Protein AF-A0A1S1LCX3-F1 (afdb_monomer_lite)

Organism: Mycobacteroides chelonae (NCBI:txid1774)

Foldseek 3Di:
DDDPDPDPPVPPQLVVQAAQFKKFFCDQDPFDHGGDIFGFHHWDWDDPDPDIFIWTFGAHLVGDTTIHTSVRMGTDPDDGDDDPPDD

pLDDT: mean 76.18, std 21.48, range [33.0, 95.88]

Secondary structure (DSSP, 8-state):
------------GGGG--TT-EEEE-S--SSS-TT-EEEEEEEEEEEETTEEEEEEEEE-TTS-EEEEEGGGEEE--S-S-------

Structure (mmCIF, N/CA/C/O backbone):
data_AF-A0A1S1LCX3-F1
#
_entry.id   AF-A0A1S1LCX3-F1
#
loop_
_atom_site.group_PDB
_atom_site.id
_atom_site.type_symbol
_atom_site.label_atom_id
_atom_site.label_alt_id
_atom_site.label_comp_id
_atom_site.label_asym_id
_atom_site.label_entity_id
_atom_site.label_seq_id
_atom_site.pdbx_PDB_ins_code
_atom_site.Cartn_x
_atom_site.Cartn_y
_atom_site.Cartn_z
_atom_site.occupancy
_atom_site.B_iso_or_equiv
_atom_site.auth_seq_id
_atom_site.auth_comp_id
_atom_site.auth_asym_id
_atom_site.auth_atom_id
_atom_site.pdbx_PDB_model_num
ATOM 1 N N . MET A 1 1 ? -25.447 -18.650 -35.513 1.00 38.16 1 MET A N 1
ATO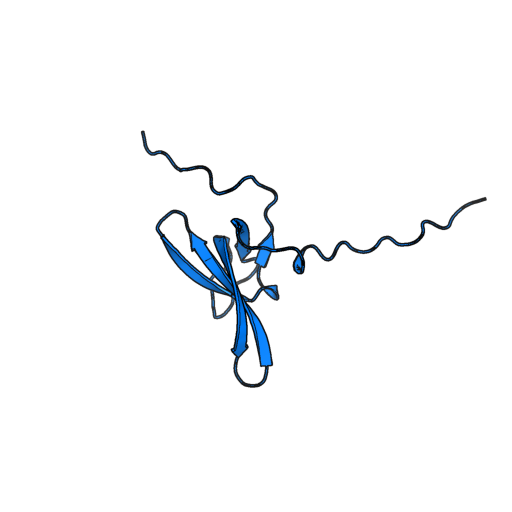M 2 C CA . MET A 1 1 ? -24.005 -18.951 -35.557 1.00 38.16 1 MET A CA 1
ATOM 3 C C . MET A 1 1 ? -23.320 -18.037 -34.552 1.00 38.16 1 MET A C 1
ATOM 5 O O . MET A 1 1 ? -23.378 -16.828 -34.719 1.00 38.16 1 MET A O 1
ATOM 9 N N . SER A 1 2 ? -22.811 -18.634 -33.472 1.00 39.56 2 SER A N 1
ATOM 10 C CA . SER A 1 2 ? -21.739 -18.164 -32.573 1.00 39.56 2 SER A CA 1
ATOM 11 C C . SER A 1 2 ? -20.609 -17.449 -33.325 1.00 39.56 2 SER A C 1
ATOM 13 O O . SER A 1 2 ? -20.407 -17.745 -34.496 1.00 39.56 2 SER A O 1
ATOM 15 N N . SER A 1 3 ? -19.761 -16.586 -32.775 1.00 45.22 3 SER A N 1
ATOM 16 C CA . SER A 1 3 ? -19.559 -15.950 -31.468 1.00 45.22 3 SER A CA 1
ATOM 17 C C . SER A 1 3 ? -18.529 -14.847 -31.739 1.00 45.22 3 SER A C 1
ATOM 19 O O . SER A 1 3 ? -17.698 -14.997 -32.634 1.00 45.22 3 SER A O 1
ATOM 21 N N . GLY A 1 4 ? -18.534 -13.765 -30.970 1.00 39.00 4 GLY A N 1
ATOM 22 C CA . GLY A 1 4 ? -17.502 -12.740 -31.097 1.00 39.00 4 GLY A CA 1
ATOM 23 C C . GLY A 1 4 ? -17.698 -11.635 -30.082 1.00 39.00 4 GLY A C 1
ATOM 24 O O . GLY A 1 4 ? -17.911 -10.496 -30.470 1.00 39.00 4 GLY A O 1
ATOM 25 N N . ASP A 1 5 ? -17.701 -12.002 -28.801 1.00 46.06 5 ASP A N 1
ATOM 26 C CA . ASP A 1 5 ? -17.679 -11.072 -27.674 1.00 46.06 5 ASP A CA 1
ATOM 27 C C . ASP A 1 5 ? -16.399 -10.213 -27.789 1.00 46.06 5 ASP A C 1
ATOM 29 O O . ASP A 1 5 ? -15.291 -10.758 -27.691 1.00 46.06 5 ASP A O 1
ATOM 33 N N . PRO A 1 6 ? -16.487 -8.906 -28.108 1.00 45.47 6 PRO A N 1
ATOM 34 C CA . PRO A 1 6 ? -15.310 -8.085 -28.333 1.00 45.47 6 PRO A CA 1
ATOM 35 C C . PRO A 1 6 ? -14.712 -7.694 -26.985 1.00 45.47 6 PRO A C 1
ATOM 37 O O . PRO A 1 6 ? -14.995 -6.638 -26.426 1.00 45.47 6 PRO A O 1
ATOM 40 N N . GLY A 1 7 ? -13.829 -8.555 -26.498 1.00 39.00 7 GLY A N 1
ATOM 41 C CA . GLY A 1 7 ? -12.926 -8.230 -25.415 1.00 39.00 7 GLY A CA 1
ATOM 42 C C . GLY A 1 7 ? -13.591 -8.337 -24.055 1.00 39.00 7 GLY A C 1
ATOM 43 O O . GLY A 1 7 ? -14.012 -7.343 -23.463 1.00 39.00 7 GLY A O 1
ATOM 44 N N . ASN A 1 8 ? -13.469 -9.531 -23.486 1.00 40.91 8 ASN A N 1
ATOM 45 C CA . ASN A 1 8 ? -13.035 -9.682 -22.106 1.00 40.91 8 ASN A CA 1
ATOM 46 C C . ASN A 1 8 ? -11.750 -8.846 -21.907 1.00 40.91 8 ASN A C 1
ATOM 48 O O . ASN A 1 8 ? -10.639 -9.369 -21.922 1.00 40.91 8 ASN A O 1
ATOM 52 N N . ARG A 1 9 ? -11.890 -7.515 -21.822 1.00 38.28 9 ARG A N 1
ATOM 53 C CA . ARG A 1 9 ? -10.909 -6.641 -21.194 1.00 38.28 9 ARG A CA 1
ATOM 54 C C . ARG A 1 9 ? -10.858 -7.170 -19.779 1.00 38.28 9 ARG A C 1
ATOM 56 O O . ARG A 1 9 ? -11.768 -6.879 -19.006 1.00 38.28 9 ARG A O 1
ATOM 63 N N . GLU A 1 10 ? -9.861 -7.996 -19.478 1.00 39.59 10 GLU A N 1
ATOM 64 C CA . GLU A 1 10 ? -9.437 -8.205 -18.103 1.00 39.59 10 GLU A CA 1
ATOM 65 C C . GLU A 1 10 ? -9.416 -6.819 -17.472 1.00 39.59 10 GLU A C 1
ATOM 67 O O . GLU A 1 10 ? -8.655 -5.934 -17.872 1.00 39.59 10 GLU A O 1
ATOM 72 N N . ILE A 1 11 ? -10.388 -6.570 -16.601 1.00 39.53 11 ILE A N 1
ATOM 73 C CA . ILE A 1 11 ? -10.397 -5.362 -15.809 1.00 39.53 11 ILE A CA 1
ATOM 74 C C . ILE A 1 11 ? -9.167 -5.552 -14.936 1.00 39.53 11 ILE A C 1
ATOM 76 O O . ILE A 1 11 ? -9.181 -6.374 -14.025 1.00 39.53 11 ILE A O 1
ATOM 80 N N . ASP A 1 12 ? -8.080 -4.869 -15.282 1.00 46.56 12 ASP A N 1
ATOM 81 C CA . ASP A 1 12 ? -6.874 -4.830 -14.471 1.00 46.56 12 ASP A CA 1
ATOM 82 C C . ASP A 1 12 ? -7.229 -4.054 -13.197 1.00 46.56 12 ASP A C 1
ATOM 84 O O . ASP A 1 12 ? -7.084 -2.833 -13.091 1.00 46.56 12 ASP A O 1
ATOM 88 N N . TRP A 1 13 ? -7.856 -4.764 -12.258 1.00 47.59 13 TRP A N 1
ATOM 89 C CA . TRP A 1 13 ? -8.313 -4.219 -10.986 1.00 47.59 13 TRP A CA 1
ATOM 90 C C . TRP A 1 13 ? -7.127 -3.683 -10.172 1.00 47.59 13 TRP A C 1
ATOM 92 O O . TRP A 1 13 ? -7.311 -2.747 -9.393 1.00 47.59 13 TRP A O 1
ATOM 102 N N . GLY A 1 14 ? -5.914 -4.203 -10.408 1.00 53.34 14 GLY A N 1
ATOM 103 C CA . GLY A 1 14 ? -4.672 -3.740 -9.788 1.00 53.34 14 GLY A CA 1
ATOM 104 C C . GLY A 1 14 ? -4.355 -2.277 -10.102 1.00 53.34 14 GLY A C 1
ATOM 105 O O . GLY A 1 14 ? -3.919 -1.535 -9.225 1.00 53.34 14 GLY A O 1
ATOM 106 N N . ASN A 1 15 ? -4.654 -1.796 -11.312 1.00 57.56 15 ASN A N 1
ATOM 107 C CA . ASN A 1 15 ? -4.378 -0.405 -11.683 1.00 57.56 15 ASN A CA 1
ATOM 108 C C . ASN A 1 15 ? -5.460 0.606 -11.234 1.00 57.56 15 ASN A C 1
ATOM 110 O O . ASN A 1 15 ? -5.306 1.810 -11.459 1.00 57.56 15 ASN A O 1
ATOM 114 N N . ARG A 1 16 ? -6.543 0.142 -10.590 1.00 74.19 16 ARG A N 1
ATOM 115 C CA . ARG A 1 16 ? -7.708 0.949 -10.164 1.00 74.19 16 ARG A CA 1
ATOM 116 C C . ARG A 1 16 ? -7.786 1.198 -8.650 1.00 74.19 16 ARG A C 1
ATOM 118 O O . ARG A 1 16 ? -8.872 1.420 -8.113 1.00 74.19 16 ARG A O 1
ATOM 125 N N . ILE A 1 17 ? -6.639 1.153 -7.978 1.00 84.81 17 ILE A N 1
ATOM 126 C CA . ILE A 1 17 ? -6.491 1.544 -6.575 1.00 84.81 17 ILE A CA 1
ATOM 127 C C . ILE A 1 17 ? -6.181 3.046 -6.504 1.00 84.81 17 ILE A C 1
ATOM 129 O O . ILE A 1 17 ? -5.183 3.513 -7.068 1.00 84.81 17 ILE A O 1
ATOM 133 N N . TYR A 1 18 ? -7.038 3.787 -5.807 1.00 84.94 18 TYR A N 1
ATOM 134 C CA . TYR A 1 18 ? -6.943 5.231 -5.595 1.00 84.94 18 TYR A CA 1
ATOM 135 C C . TYR A 1 18 ? -6.870 5.580 -4.108 1.00 84.94 18 TYR A C 1
ATOM 137 O O . TYR A 1 18 ? -7.100 4.745 -3.239 1.00 84.94 18 TYR A O 1
ATOM 145 N N . GLU A 1 19 ? -6.551 6.840 -3.823 1.00 88.62 19 GLU A N 1
ATOM 146 C CA . GLU A 1 19 ? -6.691 7.404 -2.481 1.00 88.62 19 GLU A CA 1
ATOM 147 C C . GLU A 1 19 ? -8.115 7.187 -1.944 1.00 88.62 19 GLU A C 1
ATOM 149 O O . GLU A 1 19 ? -9.096 7.314 -2.678 1.00 88.62 19 GLU A O 1
ATOM 154 N N . GLY A 1 20 ? -8.219 6.809 -0.671 1.00 89.00 20 GLY A N 1
ATOM 155 C CA . GLY A 1 20 ? -9.474 6.459 -0.011 1.00 89.00 20 GLY A CA 1
ATOM 156 C C . GLY A 1 20 ? -9.892 4.992 -0.159 1.00 89.00 20 GLY A C 1
ATOM 157 O O . GLY A 1 20 ? -10.721 4.526 0.628 1.00 89.00 20 GLY A O 1
ATOM 158 N N . ASP A 1 21 ? -9.303 4.232 -1.090 1.00 89.19 21 ASP A N 1
ATOM 159 C CA . ASP A 1 21 ? -9.605 2.806 -1.233 1.00 89.19 21 ASP A CA 1
ATOM 160 C C . ASP A 1 21 ? -9.038 1.987 -0.073 1.00 89.19 21 ASP A C 1
ATOM 162 O O . ASP A 1 21 ? -7.934 2.239 0.407 1.00 89.19 21 ASP A O 1
ATOM 166 N N . THR A 1 22 ? -9.776 0.953 0.334 1.00 91.00 22 THR A N 1
ATOM 167 C CA . THR A 1 22 ? -9.273 -0.050 1.277 1.00 91.00 22 THR A CA 1
ATOM 168 C C . THR A 1 22 ? -8.587 -1.183 0.519 1.00 91.00 22 THR A C 1
ATOM 170 O O . THR A 1 22 ? -9.163 -1.789 -0.391 1.00 91.00 22 THR A O 1
ATOM 173 N N . VAL A 1 23 ? -7.357 -1.486 0.919 1.00 90.88 23 VAL A N 1
ATOM 174 C CA . VAL A 1 23 ? -6.508 -2.516 0.317 1.00 90.88 23 VAL A CA 1
ATOM 175 C C . VAL A 1 23 ? -5.986 -3.477 1.376 1.00 90.88 23 VAL A C 1
ATOM 177 O O . VAL A 1 23 ? -5.901 -3.134 2.555 1.00 90.88 23 VAL A O 1
ATOM 180 N N . GLU A 1 24 ? -5.624 -4.678 0.944 1.00 93.12 24 GLU A N 1
ATOM 181 C CA . GLU A 1 24 ? -4.965 -5.692 1.765 1.00 93.12 24 GLU A CA 1
ATOM 182 C C . GLU A 1 24 ? -3.751 -6.241 1.018 1.00 93.12 24 GLU A C 1
ATOM 184 O O . GLU A 1 24 ? -3.797 -6.405 -0.201 1.00 93.12 24 GLU A O 1
ATOM 189 N N . VAL A 1 25 ? -2.673 -6.510 1.748 1.00 91.88 25 VAL A N 1
ATOM 190 C CA . VAL A 1 25 ? -1.454 -7.122 1.212 1.00 91.88 25 VAL A CA 1
ATOM 191 C C . VAL A 1 25 ? -1.673 -8.622 0.997 1.00 91.88 25 VAL A C 1
ATOM 193 O O . VAL A 1 25 ? -1.945 -9.356 1.950 1.00 91.88 25 VAL A O 1
ATOM 196 N N . ASP A 1 26 ? -1.513 -9.093 -0.241 1.00 89.69 26 ASP A N 1
ATOM 197 C CA . ASP A 1 26 ? -1.832 -10.476 -0.633 1.00 89.69 26 ASP A CA 1
ATOM 198 C C . ASP A 1 26 ? -0.749 -11.494 -0.236 1.00 89.69 26 ASP A C 1
ATOM 200 O O . ASP A 1 26 ? -1.035 -12.680 -0.024 1.00 89.69 26 ASP A O 1
ATOM 204 N N . TYR A 1 27 ? 0.503 -11.044 -0.126 1.00 87.94 27 TYR A N 1
ATOM 205 C CA . TYR A 1 27 ? 1.660 -11.877 0.199 1.00 87.94 27 TYR A CA 1
ATOM 206 C C . TYR A 1 27 ? 2.733 -11.104 0.971 1.00 87.94 27 TYR A C 1
ATOM 208 O O . TYR A 1 27 ? 2.905 -9.894 0.798 1.00 87.94 27 TYR A O 1
ATOM 216 N N . ASP A 1 28 ? 3.481 -11.826 1.807 1.00 91.00 28 ASP A N 1
ATOM 217 C CA . ASP A 1 28 ? 4.576 -11.258 2.584 1.00 91.00 28 ASP A CA 1
ATOM 218 C C . ASP A 1 28 ? 5.641 -10.677 1.666 1.00 91.00 28 ASP A C 1
ATOM 220 O O . ASP A 1 28 ? 6.113 -11.313 0.720 1.00 91.00 28 ASP A O 1
ATOM 224 N N . ASN A 1 29 ? 6.021 -9.441 1.952 1.00 86.75 29 ASN A N 1
ATOM 225 C CA . ASN A 1 29 ? 7.042 -8.734 1.209 1.00 86.75 29 ASN A CA 1
ATOM 226 C C . ASN A 1 29 ? 7.860 -7.849 2.166 1.00 86.75 29 ASN A C 1
ATOM 228 O O . ASN A 1 29 ? 7.454 -7.632 3.307 1.00 86.75 29 ASN A O 1
ATOM 232 N N . PRO A 1 30 ? 9.012 -7.312 1.726 1.00 89.50 30 PRO A N 1
ATOM 233 C CA . PRO A 1 30 ? 9.899 -6.535 2.594 1.00 89.50 30 PRO A CA 1
ATOM 234 C C . PRO A 1 30 ? 9.286 -5.254 3.176 1.00 89.50 30 PRO A C 1
ATOM 236 O O . PRO A 1 30 ? 9.880 -4.657 4.069 1.00 89.50 30 PRO A O 1
ATOM 239 N N . TYR A 1 31 ? 8.147 -4.801 2.647 1.00 90.25 31 TYR A N 1
ATOM 240 C CA . TYR A 1 31 ? 7.528 -3.534 3.016 1.00 90.25 31 TYR A CA 1
ATOM 241 C C . TYR A 1 31 ? 6.330 -3.690 3.959 1.00 90.25 31 TYR A C 1
ATOM 243 O O . TYR A 1 31 ? 6.068 -2.795 4.760 1.00 90.25 31 TYR A O 1
ATOM 251 N N . ALA A 1 32 ? 5.603 -4.806 3.868 1.00 91.69 32 ALA A N 1
ATOM 252 C CA . ALA A 1 32 ? 4.504 -5.131 4.769 1.00 91.69 32 ALA A CA 1
ATOM 253 C C . ALA A 1 32 ? 4.222 -6.643 4.800 1.00 91.69 32 ALA A C 1
ATOM 255 O O . ALA A 1 32 ? 4.393 -7.325 3.782 1.00 91.69 32 ALA A O 1
ATOM 256 N N . PRO A 1 33 ? 3.750 -7.163 5.947 1.00 93.19 33 PRO A N 1
ATOM 257 C CA . PRO A 1 33 ? 3.345 -8.555 6.062 1.00 93.19 33 PRO A CA 1
ATOM 258 C C . PRO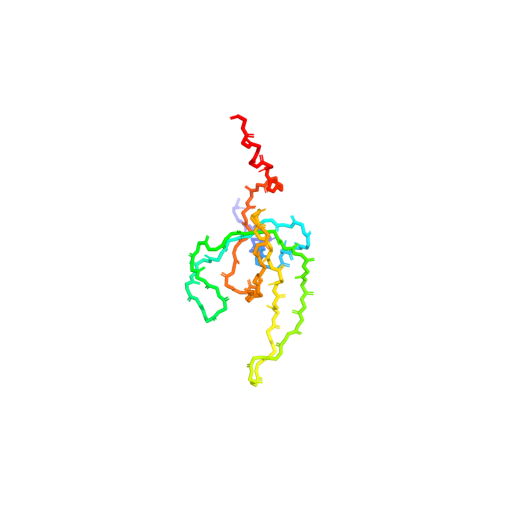 A 1 33 ? 2.038 -8.827 5.309 1.00 93.19 33 PRO A C 1
ATOM 260 O O . PRO A 1 33 ? 1.210 -7.929 5.108 1.00 93.19 33 PRO A O 1
ATOM 263 N N . LYS A 1 34 ? 1.824 -10.092 4.936 1.00 92.50 34 LYS A N 1
ATOM 264 C CA . LYS A 1 34 ? 0.550 -10.551 4.372 1.00 92.50 34 LYS A CA 1
ATOM 265 C C . LYS A 1 34 ? -0.604 -10.252 5.332 1.00 92.50 34 LYS A C 1
ATOM 267 O O . LYS A 1 34 ? -0.489 -10.446 6.539 1.00 92.50 34 LYS A O 1
ATOM 272 N N . GLY A 1 35 ? -1.738 -9.821 4.784 1.00 89.81 35 GLY A N 1
ATOM 273 C CA . GLY A 1 35 ? -2.934 -9.495 5.561 1.00 89.81 35 GLY A CA 1
ATOM 274 C C . GLY A 1 35 ? -2.902 -8.108 6.202 1.00 89.81 35 GLY A C 1
ATOM 275 O O . GLY A 1 35 ? -3.890 -7.708 6.814 1.00 89.81 35 GLY A O 1
ATOM 276 N N . PHE A 1 36 ? -1.816 -7.340 6.037 1.00 92.44 36 PHE A N 1
ATOM 277 C CA . PHE A 1 36 ? -1.824 -5.924 6.389 1.00 92.44 36 PHE A CA 1
ATOM 278 C C . PHE A 1 36 ? -2.900 -5.207 5.569 1.00 92.44 36 PHE A C 1
ATOM 280 O O . PHE A 1 36 ? -2.871 -5.234 4.336 1.00 92.44 36 PHE A O 1
ATOM 287 N N . ARG A 1 37 ? -3.855 -4.579 6.258 1.00 92.00 37 ARG A N 1
ATOM 288 C CA . ARG A 1 37 ? -5.036 -3.966 5.653 1.00 92.00 37 ARG A CA 1
ATOM 289 C C . ARG A 1 37 ? -5.162 -2.519 6.085 1.00 92.00 37 ARG A C 1
ATOM 291 O O . ARG A 1 37 ? -5.140 -2.220 7.273 1.00 92.00 37 ARG A O 1
ATOM 298 N N . GLY A 1 38 ? -5.387 -1.634 5.126 1.00 93.38 38 GLY A N 1
ATOM 299 C CA . GLY A 1 38 ? -5.642 -0.237 5.434 1.00 93.38 38 GLY A CA 1
ATOM 300 C C . GLY A 1 38 ? -6.165 0.554 4.247 1.00 93.38 38 GLY A C 1
ATOM 301 O O . GLY A 1 38 ? -6.484 -0.003 3.199 1.00 93.38 38 GLY A O 1
ATOM 302 N N . GLN A 1 39 ? -6.263 1.864 4.427 1.00 94.62 39 GLN A N 1
ATOM 303 C CA . GLN A 1 39 ? -6.781 2.802 3.449 1.00 94.62 39 GLN A CA 1
ATOM 304 C C . GLN A 1 39 ? -5.604 3.482 2.780 1.00 94.62 39 GLN A C 1
ATOM 306 O O . GLN A 1 39 ? -4.647 3.894 3.437 1.00 94.62 39 GLN A O 1
ATOM 311 N N . VAL A 1 40 ? -5.682 3.606 1.466 1.00 93.31 40 VAL A N 1
ATOM 312 C CA . VAL A 1 40 ? -4.676 4.300 0.678 1.00 93.31 40 VAL A CA 1
ATOM 313 C C . VAL A 1 40 ? -4.767 5.792 0.971 1.00 93.31 40 VAL A C 1
ATOM 315 O O . VAL A 1 40 ? -5.776 6.428 0.686 1.00 93.31 40 VAL A O 1
ATOM 318 N N . MET A 1 41 ? -3.698 6.346 1.526 1.00 94.69 41 MET A N 1
ATOM 319 C CA . MET A 1 41 ? -3.536 7.775 1.786 1.00 94.69 41 MET A CA 1
ATOM 320 C C . MET A 1 41 ? -2.989 8.508 0.568 1.00 94.69 41 MET A C 1
ATOM 322 O O . MET A 1 41 ? -3.335 9.655 0.341 1.00 94.69 41 MET A O 1
ATOM 326 N N . ARG A 1 42 ? -2.106 7.865 -0.204 1.00 93.00 42 ARG A N 1
ATOM 327 C CA . ARG A 1 42 ? -1.565 8.413 -1.454 1.00 93.00 42 ARG A CA 1
ATOM 328 C C . ARG A 1 42 ? -0.867 7.346 -2.284 1.00 93.00 42 ARG A C 1
ATOM 330 O O . ARG A 1 42 ? -0.400 6.332 -1.765 1.00 93.00 42 ARG A O 1
ATOM 337 N N . ARG A 1 43 ? -0.714 7.636 -3.576 1.00 91.75 43 ARG A N 1
ATOM 338 C CA . ARG A 1 43 ? 0.072 6.856 -4.541 1.00 91.75 43 ARG A CA 1
ATOM 339 C C . ARG A 1 43 ? 1.264 7.677 -5.018 1.00 91.75 43 ARG A C 1
ATOM 341 O O . ARG A 1 43 ? 1.099 8.819 -5.436 1.00 91.75 43 ARG A O 1
ATOM 348 N N . TYR A 1 44 ? 2.455 7.090 -5.014 1.00 90.31 44 TYR A N 1
ATOM 349 C CA . TYR A 1 44 ? 3.670 7.755 -5.489 1.00 90.31 44 TYR A CA 1
ATOM 350 C C . TYR A 1 44 ? 4.630 6.762 -6.147 1.00 90.31 44 TYR A C 1
ATOM 352 O O . TYR A 1 44 ? 4.486 5.549 -6.016 1.00 90.31 44 TYR A O 1
ATOM 360 N N . ARG A 1 45 ? 5.601 7.272 -6.908 1.00 90.25 45 ARG A N 1
ATOM 361 C CA . ARG A 1 45 ? 6.669 6.446 -7.484 1.00 90.25 45 ARG A CA 1
ATOM 362 C C . ARG A 1 45 ? 7.900 6.517 -6.591 1.00 90.25 45 ARG A C 1
ATOM 364 O O . ARG A 1 45 ? 8.281 7.608 -6.175 1.00 90.25 45 ARG A O 1
ATOM 371 N N . ALA A 1 46 ? 8.519 5.375 -6.323 1.00 88.19 46 ALA A N 1
ATOM 372 C CA . ALA A 1 46 ? 9.732 5.275 -5.525 1.00 88.19 46 ALA A CA 1
ATOM 373 C C . ALA A 1 46 ? 10.759 4.384 -6.220 1.00 88.19 46 ALA A C 1
ATOM 375 O O . ALA A 1 46 ? 10.404 3.396 -6.863 1.00 88.19 46 ALA A O 1
ATOM 376 N N . ASN A 1 47 ? 12.035 4.724 -6.068 1.00 88.50 47 ASN A N 1
ATOM 377 C CA . ASN A 1 47 ? 13.120 3.860 -6.511 1.00 88.50 47 ASN A CA 1
ATOM 378 C C . ASN A 1 47 ? 13.373 2.787 -5.449 1.00 88.50 47 ASN A C 1
ATOM 380 O O . ASN A 1 47 ? 13.683 3.106 -4.302 1.00 88.50 47 ASN A O 1
ATOM 384 N N . ALA A 1 48 ? 13.266 1.524 -5.844 1.00 77.31 48 ALA A N 1
ATOM 385 C CA . ALA A 1 48 ? 13.690 0.372 -5.065 1.00 77.31 48 ALA A CA 1
ATOM 386 C C . ALA A 1 48 ? 14.922 -0.232 -5.750 1.00 77.31 48 ALA A C 1
ATOM 388 O O . ALA A 1 48 ? 14.821 -1.083 -6.635 1.00 77.31 48 ALA A O 1
ATOM 389 N N . GLY A 1 49 ? 16.101 0.284 -5.393 1.00 81.69 49 GLY A N 1
ATOM 390 C CA . GLY A 1 49 ? 17.347 -0.043 -6.085 1.00 81.69 49 GLY A CA 1
ATOM 391 C C . GLY A 1 49 ? 17.342 0.489 -7.520 1.00 81.69 49 GLY A C 1
ATOM 392 O O . GLY A 1 49 ? 17.281 1.698 -7.731 1.00 81.69 49 GLY A O 1
ATOM 393 N N . THR A 1 50 ? 17.404 -0.412 -8.502 1.00 86.38 50 THR A N 1
ATOM 394 C CA . THR A 1 50 ? 17.400 -0.083 -9.939 1.00 86.38 50 THR A CA 1
ATOM 395 C C . THR A 1 50 ? 16.000 -0.042 -10.559 1.00 86.38 50 THR A C 1
ATOM 397 O O . THR A 1 50 ? 15.868 0.301 -11.734 1.00 86.38 50 THR A O 1
ATOM 400 N N . LEU A 1 51 ? 14.955 -0.390 -9.800 1.00 83.12 51 LEU A N 1
ATOM 401 C CA . LEU A 1 51 ? 13.577 -0.456 -10.282 1.00 83.12 51 LEU A CA 1
ATOM 402 C C . LEU A 1 51 ? 12.755 0.733 -9.786 1.00 83.12 51 LEU A C 1
ATOM 404 O O . LEU A 1 51 ? 12.799 1.091 -8.608 1.00 83.12 51 LEU A O 1
ATOM 408 N N . LEU A 1 52 ? 11.946 1.303 -10.679 1.00 86.25 52 LEU A N 1
ATOM 409 C CA . LEU A 1 52 ? 10.940 2.297 -10.321 1.00 86.25 52 LEU A CA 1
ATOM 410 C C . LEU A 1 52 ? 9.627 1.582 -9.989 1.00 86.25 52 LEU A C 1
ATOM 412 O O . LEU A 1 52 ? 8.956 1.059 -10.879 1.00 86.25 52 LEU A O 1
ATOM 416 N N . LEU A 1 53 ? 9.257 1.568 -8.711 1.00 86.81 53 LEU A N 1
ATOM 417 C CA . LEU A 1 53 ? 8.022 0.959 -8.226 1.00 86.81 53 LEU A CA 1
ATOM 418 C C . LEU A 1 53 ? 6.946 2.017 -7.997 1.00 86.81 53 LEU A C 1
ATOM 420 O O . LEU A 1 53 ? 7.220 3.154 -7.610 1.00 86.81 53 LEU A O 1
ATOM 424 N N . THR A 1 54 ? 5.694 1.624 -8.214 1.00 90.81 54 THR A N 1
ATOM 425 C CA . THR A 1 54 ? 4.548 2.390 -7.720 1.00 90.81 54 THR A CA 1
ATOM 426 C C . THR A 1 54 ? 4.239 1.918 -6.305 1.00 90.81 54 THR A C 1
ATOM 428 O O . THR A 1 54 ? 3.930 0.745 -6.107 1.00 90.81 54 THR A O 1
ATOM 431 N N . MET A 1 55 ? 4.316 2.834 -5.347 1.00 93.00 55 MET A N 1
ATOM 432 C CA . MET A 1 55 ? 4.063 2.601 -3.930 1.00 93.00 55 MET A CA 1
ATOM 433 C C . MET A 1 55 ? 2.748 3.256 -3.512 1.00 93.00 55 MET A C 1
ATOM 435 O O . MET A 1 55 ? 2.329 4.275 -4.074 1.00 93.00 55 MET A O 1
ATOM 439 N N . LEU A 1 56 ? 2.122 2.670 -2.502 1.00 93.56 56 LEU A N 1
ATOM 440 C CA . LEU A 1 56 ? 0.942 3.174 -1.825 1.00 93.56 56 LEU A CA 1
ATOM 441 C C . LEU A 1 56 ? 1.298 3.424 -0.369 1.00 93.56 56 LEU A C 1
ATOM 443 O O . LEU A 1 56 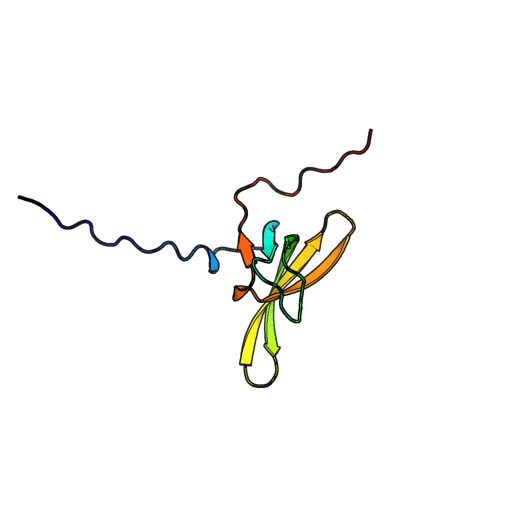? 1.807 2.534 0.305 1.00 93.56 56 LEU A O 1
ATOM 447 N N . GLU A 1 57 ? 1.011 4.617 0.123 1.00 95.38 57 GLU A N 1
ATOM 448 C CA . GLU A 1 57 ? 0.986 4.852 1.560 1.00 95.38 57 GLU A CA 1
ATOM 449 C C . GLU A 1 57 ? -0.363 4.370 2.079 1.00 95.38 57 GLU A C 1
ATOM 451 O O . GLU A 1 57 ? -1.402 4.849 1.627 1.00 95.38 57 GLU A O 1
ATOM 456 N N . VAL A 1 58 ? -0.350 3.387 2.971 1.00 95.31 58 VAL A N 1
ATOM 457 C CA . VAL A 1 58 ? -1.541 2.732 3.501 1.00 95.31 58 VAL A CA 1
ATOM 458 C C . VAL A 1 58 ? -1.568 2.931 5.005 1.00 95.31 58 VAL A C 1
ATOM 460 O O . VAL A 1 58 ? -0.622 2.560 5.700 1.00 95.31 58 VAL A O 1
ATOM 463 N N . ARG A 1 59 ? -2.659 3.511 5.501 1.00 95.88 59 ARG A N 1
ATOM 464 C CA . ARG A 1 59 ? -2.887 3.761 6.923 1.00 95.88 59 ARG A CA 1
ATOM 465 C C . ARG A 1 59 ? -3.957 2.818 7.451 1.00 95.88 59 ARG A C 1
ATOM 467 O O . ARG A 1 59 ? -4.995 2.680 6.813 1.00 95.88 59 ARG A O 1
ATOM 474 N N . THR A 1 60 ? -3.712 2.177 8.584 1.00 92.88 60 THR A N 1
ATOM 475 C CA . THR A 1 60 ? -4.670 1.332 9.311 1.00 92.88 60 THR A CA 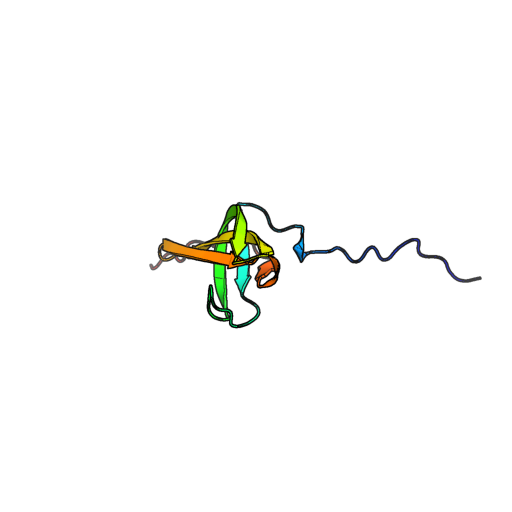1
ATOM 476 C C . THR A 1 60 ? -5.573 2.178 10.220 1.00 92.88 60 THR A C 1
ATOM 478 O O . THR A 1 60 ? -5.301 3.358 10.461 1.00 92.88 60 THR A O 1
ATOM 481 N N . ALA A 1 61 ? -6.644 1.585 10.757 1.00 87.62 61 ALA A N 1
ATOM 482 C CA . ALA A 1 61 ? -7.568 2.272 11.666 1.00 87.62 61 ALA A CA 1
ATOM 483 C C . ALA A 1 61 ? -6.896 2.719 12.981 1.00 87.62 61 ALA A C 1
ATOM 485 O O . ALA A 1 61 ? -7.192 3.797 13.487 1.00 87.62 61 ALA A O 1
ATOM 486 N N . ASP A 1 62 ? -5.932 1.943 13.485 1.00 89.94 62 ASP A N 1
ATOM 487 C CA . ASP A 1 62 ? -5.109 2.274 14.660 1.00 89.94 62 ASP A CA 1
ATOM 488 C C . ASP A 1 62 ? -4.082 3.394 14.395 1.00 89.94 62 ASP A C 1
ATOM 490 O O . ASP A 1 62 ? -3.411 3.865 15.311 1.00 89.94 62 ASP A O 1
ATOM 494 N N . GLY A 1 63 ? -3.968 3.857 13.147 1.00 91.69 63 GLY A N 1
ATOM 495 C CA . GLY A 1 63 ? -3.097 4.961 12.754 1.00 91.69 63 GLY A CA 1
ATOM 496 C C . GLY A 1 63 ? -1.716 4.547 12.247 1.00 91.69 63 GLY A C 1
ATOM 497 O O . GLY A 1 63 ? -0.988 5.410 11.746 1.00 91.69 63 GLY A O 1
ATOM 498 N N . THR A 1 64 ? -1.365 3.260 12.296 1.00 93.25 64 THR A N 1
ATOM 499 C CA . THR A 1 64 ? -0.126 2.748 11.697 1.00 93.25 64 THR A CA 1
ATOM 500 C C . THR A 1 64 ? -0.115 3.009 10.194 1.00 93.25 64 THR A C 1
ATOM 502 O O . THR A 1 64 ? -1.080 2.731 9.488 1.00 93.25 64 THR A O 1
ATOM 505 N N . THR A 1 65 ? 0.990 3.552 9.683 1.00 95.12 65 THR A N 1
ATOM 506 C CA . THR A 1 65 ? 1.146 3.860 8.257 1.00 95.12 65 THR A CA 1
ATOM 507 C C . THR A 1 65 ? 2.339 3.110 7.684 1.00 95.12 65 THR A C 1
ATOM 509 O O . THR A 1 65 ? 3.449 3.242 8.196 1.00 95.12 65 THR A O 1
ATOM 512 N N . LEU A 1 66 ? 2.121 2.352 6.607 1.00 94.69 66 LEU A N 1
ATOM 513 C CA . LEU A 1 66 ? 3.162 1.631 5.874 1.00 94.69 66 LEU A CA 1
ATOM 514 C C . LEU A 1 66 ? 3.124 1.976 4.386 1.00 94.69 66 LEU A C 1
ATOM 516 O O . LEU A 1 66 ? 2.077 2.270 3.816 1.00 94.69 66 LEU A O 1
ATOM 520 N N . SER A 1 67 ? 4.287 1.925 3.744 1.00 93.94 67 SER A N 1
ATOM 521 C CA . SER A 1 67 ? 4.410 2.093 2.295 1.00 93.94 67 SER A CA 1
ATOM 522 C C . SER A 1 67 ? 4.474 0.730 1.629 1.00 93.94 67 SER A C 1
ATOM 524 O O . SER A 1 67 ? 5.452 0.027 1.833 1.00 93.94 67 SER A O 1
ATOM 526 N N . VAL A 1 68 ? 3.486 0.357 0.821 1.00 92.62 68 VAL A N 1
ATOM 527 C CA . VAL A 1 68 ? 3.395 -0.974 0.199 1.00 92.62 68 VAL A CA 1
ATOM 528 C C . VAL A 1 68 ? 3.443 -0.888 -1.329 1.00 92.62 68 VAL A C 1
ATOM 530 O O . VAL A 1 68 ? 2.914 0.068 -1.902 1.00 92.62 68 VAL A O 1
ATOM 533 N N . PRO A 1 69 ? 4.069 -1.846 -2.035 1.00 92.38 69 PRO A N 1
ATOM 534 C CA . PRO A 1 69 ? 4.045 -1.867 -3.493 1.00 92.38 69 PRO A CA 1
ATOM 535 C C . PRO A 1 69 ? 2.622 -2.081 -4.013 1.00 92.38 69 PRO A C 1
ATOM 537 O O . PRO A 1 69 ? 1.928 -2.980 -3.546 1.00 92.38 69 PRO A O 1
ATOM 540 N N . LEU A 1 70 ? 2.219 -1.329 -5.043 1.00 89.75 70 LEU A N 1
ATOM 541 C CA . LEU A 1 70 ? 0.914 -1.504 -5.698 1.00 89.75 70 LEU A CA 1
ATOM 542 C C . LEU A 1 70 ? 0.699 -2.951 -6.174 1.00 89.75 70 LEU A C 1
ATOM 544 O O . LEU A 1 70 ? -0.405 -3.466 -6.099 1.00 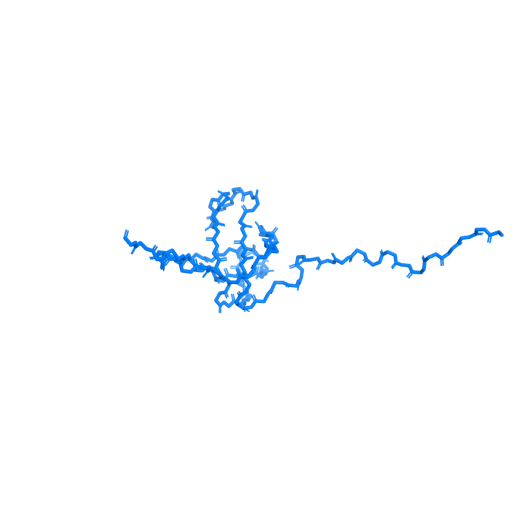89.75 70 LEU A O 1
ATOM 548 N N . ALA A 1 71 ? 1.765 -3.609 -6.635 1.00 88.31 71 ALA A N 1
ATOM 549 C CA . ALA A 1 71 ? 1.717 -4.987 -7.120 1.00 88.31 71 ALA A CA 1
ATOM 550 C C . ALA A 1 71 ? 1.492 -6.037 -6.015 1.00 88.31 71 ALA A C 1
ATOM 552 O O . ALA A 1 71 ? 1.195 -7.183 -6.332 1.00 88.31 71 ALA A O 1
ATOM 553 N N . ALA A 1 72 ? 1.664 -5.665 -4.742 1.00 89.69 72 ALA A N 1
ATOM 554 C CA . ALA A 1 72 ? 1.549 -6.572 -3.602 1.00 89.69 72 ALA A CA 1
ATOM 555 C C . ALA A 1 72 ? 0.195 -6.482 -2.885 1.00 89.69 72 ALA A C 1
ATOM 557 O O . ALA A 1 72 ? 0.010 -7.131 -1.854 1.00 89.69 72 ALA A O 1
ATOM 558 N N . VAL A 1 73 ? -0.725 -5.654 -3.388 1.00 89.50 73 VAL A N 1
ATOM 559 C CA . VAL A 1 73 ? -2.021 -5.420 -2.756 1.00 89.50 73 VAL A CA 1
ATOM 560 C C . VAL A 1 73 ? -3.185 -5.687 -3.694 1.00 89.50 73 VAL A C 1
ATOM 562 O O . VAL A 1 73 ? -3.114 -5.435 -4.898 1.00 89.50 73 VAL A O 1
ATOM 565 N N . SER A 1 74 ? -4.307 -6.062 -3.093 1.00 88.25 74 SER A N 1
ATOM 566 C CA . SER A 1 74 ? -5.598 -6.152 -3.759 1.00 88.25 74 SER A CA 1
ATOM 567 C C . SER A 1 74 ? -6.594 -5.187 -3.139 1.00 88.25 74 SER A C 1
ATOM 569 O O . SER A 1 74 ? -6.674 -5.018 -1.918 1.00 88.25 74 SER A O 1
ATOM 571 N N . LYS A 1 75 ? -7.407 -4.567 -3.998 1.00 83.75 75 LYS A N 1
ATOM 572 C CA . LYS A 1 75 ? -8.555 -3.767 -3.569 1.00 83.75 75 LYS A CA 1
ATOM 573 C C . LYS A 1 75 ? -9.593 -4.686 -2.937 1.00 83.75 75 LYS A C 1
ATOM 575 O O . LYS A 1 75 ? -10.046 -5.638 -3.571 1.00 83.75 75 LYS A O 1
ATOM 580 N N . LYS A 1 76 ? -10.021 -4.384 -1.713 1.00 77.88 76 LYS A N 1
ATOM 581 C CA . LYS A 1 76 ? -11.183 -5.054 -1.124 1.00 77.88 76 LYS A CA 1
ATOM 582 C C . LYS A 1 76 ? -12.428 -4.266 -1.510 1.00 77.88 76 LYS A C 1
ATOM 584 O O . LYS A 1 76 ? -12.499 -3.057 -1.302 1.00 77.88 76 LYS A O 1
ATOM 589 N N . ALA A 1 77 ? -13.401 -4.947 -2.111 1.00 58.12 77 ALA A N 1
ATOM 590 C CA . ALA A 1 77 ? -14.716 -4.373 -2.351 1.00 58.12 77 ALA A CA 1
ATOM 591 C C . ALA A 1 77 ? -15.403 -4.186 -0.992 1.00 58.12 77 ALA A C 1
ATOM 593 O O . ALA A 1 77 ? -15.861 -5.146 -0.381 1.00 58.12 77 ALA A O 1
ATOM 594 N N . GLY A 1 78 ? -15.389 -2.960 -0.487 1.00 50.81 78 GLY A N 1
ATOM 595 C CA . GLY A 1 78 ? -15.955 -2.626 0.808 1.00 50.81 78 GLY A CA 1
ATOM 596 C C . GLY A 1 78 ? -15.750 -1.150 1.087 1.00 50.81 78 GLY A C 1
ATOM 597 O O . GLY A 1 78 ? -14.624 -0.657 1.036 1.00 50.81 78 GLY A O 1
ATOM 598 N N . THR A 1 79 ? -16.870 -0.473 1.305 1.00 47.03 79 THR A N 1
ATOM 599 C CA . THR A 1 79 ? -17.043 0.862 1.878 1.00 47.03 79 THR A CA 1
ATOM 600 C C . THR A 1 79 ? -15.943 1.168 2.897 1.00 47.03 79 THR A C 1
ATOM 602 O O . THR A 1 79 ? -15.544 0.275 3.645 1.00 47.03 79 THR A O 1
ATOM 605 N N . GLY A 1 80 ? -15.408 2.396 2.855 1.00 44.62 80 GLY A N 1
ATOM 606 C CA . GLY A 1 80 ? -14.266 2.839 3.662 1.00 44.62 80 GLY A CA 1
ATOM 607 C C . GLY A 1 80 ? -14.347 2.373 5.111 1.00 44.62 80 GLY A C 1
ATOM 608 O O . GLY A 1 80 ? -15.451 2.226 5.617 1.00 44.62 80 GLY A O 1
ATOM 609 N N . MET A 1 81 ? -13.179 2.119 5.718 1.00 50.56 81 MET A N 1
ATOM 610 C CA . MET A 1 81 ? -13.034 1.607 7.084 1.00 50.56 81 MET A CA 1
ATO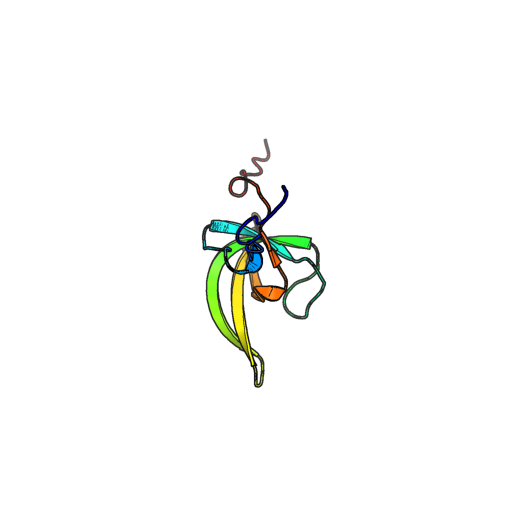M 611 C C . MET A 1 81 ? -14.150 2.110 7.987 1.00 50.56 81 MET A C 1
ATOM 613 O O . MET A 1 81 ? -14.137 3.261 8.422 1.00 50.56 81 MET A O 1
ATOM 617 N N . GLU A 1 82 ? -15.142 1.259 8.211 1.00 49.19 82 GLU A N 1
ATOM 618 C CA . GLU A 1 82 ? -16.187 1.579 9.156 1.00 49.19 82 GLU A CA 1
ATOM 619 C C . GLU A 1 82 ? -15.483 1.689 10.504 1.00 49.19 82 GLU A C 1
ATOM 621 O O . GLU A 1 82 ? -14.730 0.788 10.888 1.00 49.19 82 GLU A O 1
ATOM 626 N N . HIS A 1 83 ? -15.636 2.858 11.131 1.00 41.28 83 HIS A N 1
ATOM 627 C CA . HIS A 1 83 ? -15.214 3.122 12.496 1.00 41.28 83 HIS A CA 1
ATOM 628 C C . HIS A 1 83 ? -15.495 1.871 13.327 1.00 41.28 83 HIS A C 1
ATOM 630 O O . HIS A 1 83 ? -16.647 1.468 13.488 1.00 41.28 83 HIS A O 1
ATOM 636 N N . ALA A 1 84 ? -14.438 1.250 13.841 1.00 39.81 84 ALA A N 1
ATOM 637 C CA . ALA A 1 84 ? -14.580 0.402 15.004 1.00 39.81 84 ALA A CA 1
ATOM 638 C C . ALA A 1 84 ? -14.869 1.347 16.180 1.00 39.81 84 ALA A C 1
ATOM 640 O O . ALA A 1 84 ? -13.956 1.773 16.881 1.00 39.81 84 ALA A O 1
ATOM 641 N N . ASP A 1 85 ? -16.129 1.759 16.313 1.00 41.62 85 ASP A N 1
ATOM 642 C CA . ASP A 1 85 ? -16.663 2.311 17.552 1.00 41.62 85 ASP A CA 1
ATOM 643 C C . ASP A 1 85 ? -16.627 1.175 18.589 1.00 41.62 85 ASP A C 1
ATOM 645 O O . ASP A 1 85 ? -17.408 0.223 18.522 1.00 41.62 85 ASP A O 1
ATOM 649 N N . GLU A 1 86 ? -15.667 1.244 19.514 1.00 36.88 86 GLU A N 1
ATOM 650 C CA . GLU A 1 86 ? -15.768 0.573 20.811 1.00 36.88 86 GLU A CA 1
ATOM 651 C C . GLU A 1 86 ? -16.844 1.299 21.630 1.00 36.88 86 GLU A C 1
ATOM 653 O O . GLU A 1 86 ? -16.754 2.510 21.847 1.00 36.88 86 GLU A O 1
ATOM 658 N N . HIS A 1 87 ? -17.856 0.553 22.071 1.00 33.00 87 HIS A N 1
ATOM 659 C CA . HIS A 1 87 ? -18.963 1.010 22.908 1.00 33.00 87 HIS A CA 1
ATOM 660 C C . HIS A 1 87 ? -19.031 0.185 24.195 1.00 33.00 87 HIS A C 1
ATOM 662 O O . HIS A 1 87 ? -18.621 -0.999 24.158 1.00 33.00 87 HIS A O 1
#

Radius of gyration: 16.09 Å; chains: 1; bounding box: 41×27×58 Å

Sequence (87 aa):
MSSGDPGNREIDWGNRIYEGDTVEVDYDNPYAPKGFRGQVMRRYRANAGTLLLTMLEVRTADGTTLSVPLAAVSKKAGTGMEHADEH